Protein AF-A0A9E2AJ63-F1 (afdb_monomer_lite)

Secondary structure (DSSP, 8-state):
--EEEE-TT---SS-TT--TTPEEEE---HIIIIIS---HHHHHHHHHHHHHHHHHHHHTT-EEE-

Radius of gyration: 12.48 Å; chains: 1; bounding box: 31×21×29 Å

Foldseek 3Di:
DAAAEAELVRLDPDDPPDDPPHEYEYDDDCVVPPVDDDDPVVVVVSVVSSVVSQVVVVVVVHHYDD

Sequence (66 aa):
MEVALIFPHQLFEQNPMFRPDIKVYLIEEYLFFKQYRFHKQKLAFHRASMKGYEQYLKDKGYQVTY

pLDDT: mean 93.48, std 4.79, range [74.44, 98.31]

Structure (mmCIF, N/CA/C/O backbone):
data_AF-A0A9E2AJ63-F1
#
_entry.id   AF-A0A9E2AJ63-F1
#
loop_
_atom_site.group_PDB
_atom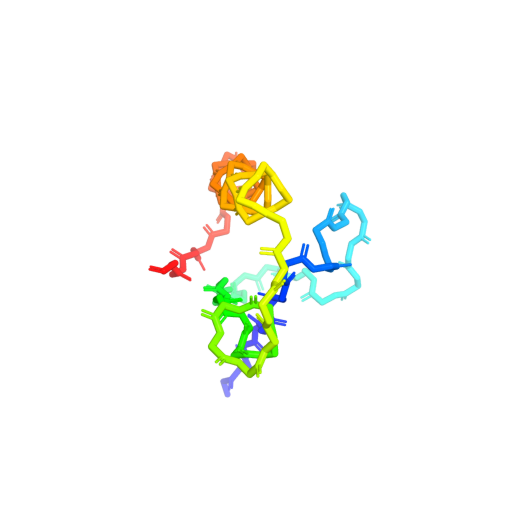_site.id
_atom_site.type_symbol
_atom_site.label_atom_id
_atom_site.label_alt_id
_atom_site.label_comp_id
_atom_site.label_asym_id
_atom_site.label_entity_id
_atom_site.label_seq_id
_atom_site.pdbx_PDB_ins_code
_atom_site.Cartn_x
_atom_site.Cartn_y
_atom_site.Cartn_z
_atom_site.occupancy
_atom_site.B_iso_or_equiv
_atom_site.auth_seq_id
_atom_site.auth_comp_id
_atom_site.auth_asym_id
_atom_site.auth_atom_id
_atom_site.pdbx_PDB_model_num
ATOM 1 N N . MET A 1 1 ? -18.290 -14.121 3.326 1.00 74.44 1 MET A N 1
ATOM 2 C CA . MET A 1 1 ? -17.185 -13.324 3.898 1.00 74.44 1 MET A CA 1
ATOM 3 C C . MET A 1 1 ? -16.524 -12.615 2.731 1.00 74.44 1 MET A C 1
ATOM 5 O O . MET A 1 1 ? -16.130 -13.291 1.791 1.00 74.44 1 MET A O 1
ATOM 9 N N . GLU A 1 2 ? -16.531 -11.287 2.724 1.00 87.25 2 GLU A N 1
ATOM 10 C CA . GLU A 1 2 ? -16.042 -10.483 1.599 1.00 87.25 2 GLU A CA 1
ATOM 11 C C . GLU A 1 2 ? -14.676 -9.885 1.938 1.00 87.25 2 GLU A C 1
ATOM 13 O O . GLU A 1 2 ? -14.381 -9.615 3.102 1.00 87.25 2 GLU A O 1
ATOM 18 N N . VAL A 1 3 ? -13.842 -9.698 0.919 1.00 93.12 3 VAL A N 1
ATOM 19 C CA . VAL A 1 3 ? -12.500 -9.126 1.055 1.00 93.12 3 VAL A CA 1
ATOM 20 C C . VAL A 1 3 ? -12.289 -8.064 -0.016 1.00 93.12 3 VAL A C 1
ATOM 22 O O . VAL A 1 3 ? -12.795 -8.198 -1.131 1.00 93.12 3 VAL A O 1
ATOM 25 N N . ALA A 1 4 ? -11.540 -7.016 0.315 1.00 94.50 4 ALA A N 1
ATOM 26 C CA . ALA A 1 4 ? -11.115 -6.006 -0.645 1.00 94.50 4 ALA A CA 1
ATOM 27 C C . ALA A 1 4 ? -9.696 -6.325 -1.112 1.00 94.50 4 ALA A C 1
ATOM 29 O O . ALA A 1 4 ? -8.769 -6.353 -0.303 1.00 94.50 4 ALA A O 1
ATOM 30 N N . LEU A 1 5 ? -9.525 -6.552 -2.413 1.00 95.12 5 LEU A N 1
ATOM 31 C CA . LEU A 1 5 ? -8.207 -6.668 -3.032 1.00 95.12 5 LEU A CA 1
ATOM 32 C C . LEU A 1 5 ? -7.839 -5.310 -3.621 1.00 95.12 5 LEU A C 1
ATOM 34 O O . LEU A 1 5 ? -8.607 -4.757 -4.408 1.00 95.12 5 LEU A O 1
ATOM 38 N N . ILE A 1 6 ? -6.689 -4.770 -3.228 1.00 95.75 6 ILE A N 1
ATOM 39 C CA . ILE A 1 6 ? -6.222 -3.457 -3.670 1.00 95.75 6 ILE A CA 1
ATOM 40 C C . ILE A 1 6 ? -4.847 -3.596 -4.309 1.00 95.75 6 ILE A C 1
ATOM 42 O O . ILE A 1 6 ? -3.885 -4.061 -3.695 1.00 95.75 6 ILE A O 1
ATOM 46 N N . PHE A 1 7 ? -4.762 -3.146 -5.556 1.00 95.81 7 PHE A N 1
ATOM 47 C CA . PHE A 1 7 ? -3.547 -3.166 -6.362 1.00 95.81 7 PHE A CA 1
ATOM 48 C C . PHE A 1 7 ? -2.786 -1.829 -6.299 1.00 95.81 7 PHE A C 1
ATOM 50 O O . PHE A 1 7 ? -3.349 -0.806 -5.899 1.00 95.81 7 PHE A O 1
ATOM 57 N N . PRO A 1 8 ? -1.523 -1.771 -6.771 1.00 95.50 8 PRO A N 1
ATOM 58 C CA . PRO A 1 8 ? -0.664 -0.590 -6.621 1.00 95.50 8 PRO A CA 1
ATOM 59 C C . PRO A 1 8 ? -1.178 0.682 -7.319 1.00 95.50 8 PRO A C 1
ATOM 61 O O . PRO A 1 8 ? -0.644 1.765 -7.090 1.00 95.50 8 PRO A O 1
ATOM 64 N N . HIS A 1 9 ? -2.168 0.555 -8.207 1.00 93.69 9 HIS A N 1
ATOM 65 C CA . HIS A 1 9 ? -2.790 1.648 -8.960 1.00 93.69 9 HIS A CA 1
ATOM 66 C C . HIS A 1 9 ? -4.176 2.049 -8.415 1.00 93.69 9 HIS A C 1
ATOM 68 O O . HIS A 1 9 ? -4.829 2.905 -9.001 1.00 93.69 9 HIS A O 1
ATOM 74 N N . GLN A 1 10 ? -4.629 1.431 -7.317 1.00 95.50 10 GLN A N 1
ATOM 75 C CA . GLN A 1 10 ? -5.962 1.618 -6.724 1.00 95.50 10 GLN A CA 1
ATOM 76 C C 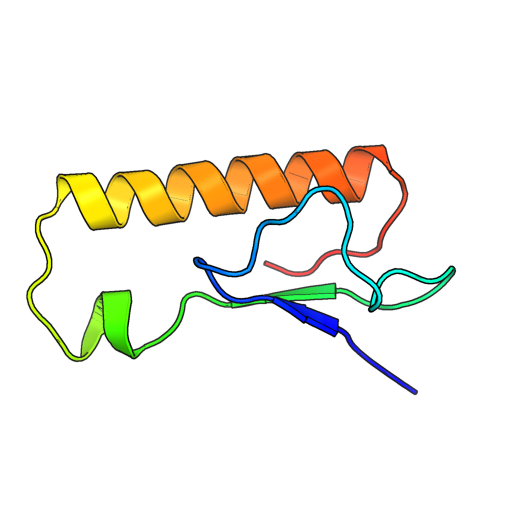. GLN A 1 10 ? -5.921 2.287 -5.339 1.00 95.50 10 GLN A C 1
ATOM 78 O O . GLN A 1 10 ? -6.865 2.176 -4.558 1.00 95.50 10 GLN A O 1
ATOM 83 N N . LEU A 1 11 ? -4.818 2.963 -5.012 1.00 95.56 11 LEU A N 1
ATOM 84 C CA . LEU A 1 11 ? -4.570 3.573 -3.703 1.00 95.56 11 LEU A CA 1
ATOM 85 C C . LEU A 1 11 ? -5.334 4.903 -3.560 1.00 95.56 11 LEU A C 1
ATOM 87 O O . LEU A 1 11 ? -4.739 5.977 -3.522 1.00 95.56 11 LEU A O 1
ATOM 91 N N . PHE A 1 12 ? -6.666 4.833 -3.542 1.00 94.38 12 PHE A N 1
ATOM 92 C CA . PHE A 1 12 ? -7.552 5.996 -3.486 1.00 94.38 12 PHE A CA 1
ATOM 93 C C . PHE A 1 12 ? -8.030 6.278 -2.063 1.00 94.38 12 PHE A C 1
ATOM 95 O O . PHE A 1 12 ? -8.375 5.362 -1.319 1.00 94.38 12 PHE A O 1
ATOM 102 N N . GLU A 1 13 ? -8.094 7.557 -1.695 1.00 90.75 13 GLU A N 1
ATOM 103 C CA . GLU A 1 13 ? -8.628 7.988 -0.399 1.00 90.75 13 GLU A CA 1
ATOM 104 C C . GLU A 1 13 ? -10.110 7.606 -0.243 1.00 90.75 13 GLU A C 1
ATOM 106 O O . GLU A 1 13 ? -10.538 7.089 0.790 1.00 90.75 13 GLU A O 1
ATOM 111 N N . GLN A 1 14 ? -10.877 7.830 -1.312 1.00 88.44 14 GLN A N 1
ATOM 112 C CA . GLN A 1 14 ? -12.273 7.438 -1.434 1.00 88.44 14 GLN A CA 1
ATOM 113 C C . GLN A 1 14 ? -12.335 6.143 -2.239 1.00 88.44 14 GLN A C 1
ATOM 115 O O . GLN A 1 14 ? -12.097 6.139 -3.447 1.00 88.44 14 GLN A O 1
ATOM 120 N N . ASN A 1 15 ? -12.639 5.036 -1.566 1.00 85.69 15 ASN A N 1
ATOM 121 C CA . ASN A 1 15 ? -12.814 3.741 -2.208 1.00 85.69 15 ASN A CA 1
ATOM 122 C C . ASN A 1 15 ? -14.178 3.161 -1.797 1.00 85.69 15 ASN A C 1
ATOM 124 O O . ASN A 1 15 ? -14.402 2.951 -0.602 1.00 85.69 15 ASN A O 1
ATOM 128 N N . PRO A 1 16 ? -15.085 2.877 -2.752 1.00 83.81 16 PRO A N 1
ATOM 129 C CA . PRO A 1 16 ? -16.425 2.368 -2.450 1.00 83.81 16 PRO A CA 1
ATOM 130 C C . PRO A 1 16 ? -16.419 0.970 -1.815 1.00 83.81 16 PRO A C 1
ATOM 132 O O . PRO A 1 16 ? -17.436 0.526 -1.292 1.00 83.81 16 PRO A O 1
ATOM 135 N N . MET A 1 17 ? -15.289 0.257 -1.854 1.00 81.88 17 MET A N 1
ATOM 136 C CA . MET A 1 17 ? -15.153 -1.061 -1.234 1.00 81.88 17 MET A CA 1
ATOM 137 C C . MET A 1 17 ? -14.974 -0.988 0.285 1.00 81.88 17 MET A C 1
ATOM 139 O O . MET A 1 17 ? -15.175 -1.995 0.964 1.00 81.88 17 MET A O 1
ATOM 143 N N . PHE A 1 18 ? -14.601 0.174 0.828 1.00 84.75 18 PHE A N 1
ATOM 144 C CA . PHE A 1 18 ? -14.385 0.332 2.258 1.00 84.75 18 PHE A CA 1
ATOM 145 C C . PHE A 1 18 ? -15.706 0.453 3.008 1.00 84.75 18 PHE A C 1
ATOM 147 O O . PHE A 1 18 ? -16.419 1.450 2.930 1.00 84.75 18 PHE A O 1
ATOM 154 N N . ARG A 1 19 ? -16.001 -0.600 3.763 1.00 85.62 19 ARG A N 1
ATOM 155 C CA . ARG A 1 19 ? -17.091 -0.697 4.730 1.00 85.62 19 ARG A CA 1
ATOM 156 C C . ARG A 1 19 ? -16.527 -1.234 6.047 1.00 85.62 19 ARG A C 1
ATOM 158 O O . ARG A 1 19 ? -15.457 -1.849 6.017 1.00 85.62 19 ARG A O 1
ATOM 165 N N . PRO A 1 20 ? -17.211 -1.021 7.183 1.00 80.88 20 PRO A N 1
ATOM 166 C CA . PRO A 1 20 ? -16.823 -1.646 8.443 1.00 80.88 20 PRO A CA 1
ATOM 167 C C . PRO A 1 20 ? -16.590 -3.155 8.270 1.00 80.88 20 PRO A C 1
ATOM 169 O O . PRO A 1 20 ? -17.271 -3.805 7.475 1.00 80.88 20 PRO A O 1
ATOM 172 N N . ASP A 1 21 ? -15.595 -3.682 8.982 1.00 85.12 21 ASP A N 1
ATOM 173 C CA . ASP A 1 21 ? -15.270 -5.114 9.068 1.00 85.12 21 ASP A CA 1
ATOM 174 C C . ASP A 1 21 ? -14.808 -5.811 7.772 1.00 85.12 21 ASP A C 1
ATOM 176 O O . ASP A 1 21 ? -14.685 -7.039 7.739 1.00 85.12 21 ASP A O 1
ATOM 180 N N . ILE A 1 22 ? -14.485 -5.068 6.704 1.00 92.94 22 ILE A N 1
ATOM 181 C CA . ILE A 1 22 ? -13.863 -5.671 5.518 1.00 92.94 22 ILE A CA 1
ATOM 182 C C . ILE A 1 22 ? -12.365 -5.909 5.733 1.00 92.94 22 ILE A C 1
ATOM 184 O O . ILE A 1 22 ? -11.615 -5.010 6.124 1.00 92.94 22 ILE A O 1
ATOM 188 N N . LYS A 1 23 ? -11.907 -7.124 5.422 1.00 94.06 23 LYS A N 1
ATOM 189 C CA . LYS A 1 23 ? -10.477 -7.435 5.388 1.00 94.06 23 LYS A CA 1
ATOM 190 C C . LYS A 1 23 ? -9.881 -6.961 4.067 1.00 94.06 23 LYS A C 1
ATOM 192 O O . LYS A 1 23 ? -10.370 -7.321 2.993 1.00 94.06 23 LYS A O 1
ATOM 197 N N . VAL A 1 24 ? -8.821 -6.169 4.151 1.00 95.81 24 VAL A N 1
ATOM 198 C CA . VAL A 1 24 ? -8.127 -5.594 2.998 1.00 95.81 24 VAL A CA 1
ATOM 199 C C . VAL A 1 24 ? -6.846 -6.374 2.728 1.00 95.81 24 VAL A C 1
ATOM 201 O O . VAL A 1 24 ? -6.070 -6.639 3.645 1.00 95.81 24 VAL A O 1
ATOM 204 N N . TYR A 1 25 ? -6.607 -6.701 1.464 1.00 96.88 25 TYR A N 1
ATOM 205 C CA . TYR A 1 25 ? -5.364 -7.282 0.974 1.00 96.88 25 TYR A CA 1
ATOM 206 C C . TYR A 1 25 ? -4.712 -6.318 -0.014 1.00 96.88 25 TYR A C 1
ATOM 208 O O . TYR A 1 25 ? -5.286 -6.016 -1.062 1.00 96.88 25 TYR A O 1
ATOM 216 N N . LEU A 1 26 ? -3.517 -5.839 0.318 1.00 96.75 26 LEU A N 1
ATOM 217 C CA . LEU A 1 26 ? -2.680 -5.061 -0.588 1.00 96.75 26 LEU A CA 1
ATOM 218 C C . LEU A 1 26 ? -1.774 -6.018 -1.352 1.00 96.75 26 LEU A C 1
ATOM 220 O O . LEU A 1 26 ? -1.025 -6.771 -0.747 1.00 96.75 26 LEU A O 1
ATOM 224 N N . ILE A 1 27 ? -1.859 -6.009 -2.681 1.00 97.12 27 ILE A N 1
ATOM 225 C CA . ILE A 1 27 ? -1.191 -7.011 -3.517 1.00 97.12 27 ILE A CA 1
ATOM 226 C C . ILE A 1 27 ? -0.200 -6.332 -4.458 1.00 97.12 27 ILE A C 1
ATOM 228 O O . ILE A 1 27 ? -0.561 -5.446 -5.237 1.00 97.12 27 ILE A O 1
ATOM 232 N N . GLU A 1 28 ? 1.062 -6.770 -4.418 1.00 95.62 28 GLU A N 1
ATOM 233 C CA . GLU A 1 28 ? 2.061 -6.409 -5.428 1.00 95.62 28 GLU A CA 1
ATOM 234 C C . GLU A 1 28 ? 1.703 -7.083 -6.764 1.00 95.62 28 GLU A C 1
ATOM 236 O O . GLU A 1 28 ? 1.975 -8.260 -6.985 1.00 95.62 28 GLU A O 1
ATOM 241 N N . GLU A 1 29 ? 1.077 -6.325 -7.665 1.00 93.75 29 GLU A N 1
ATOM 242 C CA . GLU A 1 29 ? 0.610 -6.823 -8.964 1.00 93.75 29 GLU A CA 1
ATOM 243 C C . GLU A 1 29 ? 1.765 -7.348 -9.846 1.00 93.75 29 GLU A C 1
ATOM 245 O O . GLU A 1 29 ? 2.746 -6.644 -10.122 1.00 93.75 29 GLU A O 1
ATOM 250 N N . TYR A 1 30 ? 1.619 -8.582 -10.340 1.00 93.12 30 TYR A N 1
ATOM 251 C CA . TYR A 1 30 ? 2.630 -9.313 -11.110 1.00 93.12 30 TYR A CA 1
ATOM 252 C C . TYR A 1 30 ? 3.104 -8.533 -12.340 1.00 93.12 30 TYR A C 1
ATOM 254 O O . TYR A 1 30 ? 4.302 -8.521 -12.652 1.00 93.12 30 TYR A O 1
ATOM 262 N N . LEU A 1 31 ? 2.184 -7.826 -13.005 1.00 92.06 31 LEU A N 1
ATOM 263 C CA . LEU A 1 31 ? 2.493 -7.023 -14.189 1.00 92.06 31 LEU A CA 1
ATOM 264 C C . LEU A 1 31 ? 3.598 -5.995 -13.925 1.00 92.06 31 LEU A C 1
ATOM 266 O O . LEU A 1 31 ? 4.499 -5.837 -14.752 1.00 92.06 31 LEU A O 1
ATOM 270 N N . PHE A 1 32 ? 3.561 -5.323 -12.769 1.00 88.50 32 PHE A N 1
ATOM 271 C CA . PHE A 1 32 ? 4.558 -4.313 -12.419 1.00 88.50 32 PHE A CA 1
ATOM 272 C C . PHE A 1 32 ? 5.885 -4.936 -11.996 1.00 88.50 32 PHE A C 1
ATOM 274 O O . PHE A 1 32 ? 6.937 -4.434 -12.377 1.00 88.50 32 PHE A O 1
ATOM 281 N N . PHE A 1 33 ? 5.869 -6.022 -11.224 1.00 89.56 33 PHE A N 1
ATOM 282 C CA . PHE A 1 33 ? 7.088 -6.496 -10.559 1.00 89.56 33 PHE A CA 1
ATOM 283 C C . PHE A 1 33 ? 7.803 -7.650 -11.265 1.00 89.56 33 PHE A C 1
ATOM 285 O O . PHE A 1 33 ? 8.963 -7.921 -10.939 1.00 89.56 33 PHE A O 1
ATOM 292 N N . LYS A 1 34 ? 7.140 -8.349 -12.194 1.00 91.31 34 LYS A N 1
ATOM 293 C CA . LYS A 1 34 ? 7.663 -9.586 -12.796 1.00 91.31 34 LYS A CA 1
ATOM 294 C C . LYS A 1 34 ? 7.472 -9.683 -14.309 1.00 91.31 34 LYS A C 1
ATOM 296 O O . LYS A 1 34 ? 8.393 -10.157 -14.966 1.00 91.31 34 LYS A O 1
ATOM 301 N N . GLN A 1 35 ? 6.341 -9.236 -14.864 1.00 94.19 35 GLN A N 1
ATOM 302 C CA . GLN A 1 35 ? 6.093 -9.364 -16.309 1.00 94.19 35 GLN A CA 1
ATOM 303 C C . GLN A 1 35 ? 6.941 -8.400 -17.144 1.00 94.19 35 GLN A C 1
ATOM 305 O O . GLN A 1 35 ? 7.537 -8.798 -18.143 1.00 94.19 35 GLN A O 1
ATOM 310 N N . TYR A 1 36 ? 6.997 -7.127 -16.745 1.00 93.50 36 TYR A N 1
ATOM 311 C CA . TYR A 1 36 ? 7.678 -6.085 -17.509 1.00 93.50 36 TYR A CA 1
ATOM 312 C C . TYR A 1 36 ? 8.870 -5.500 -16.757 1.00 93.50 36 TYR A C 1
ATOM 314 O O . TYR A 1 36 ? 8.876 -5.362 -15.534 1.00 93.50 36 TYR A O 1
ATOM 322 N N . ARG A 1 37 ? 9.887 -5.080 -17.516 1.00 93.94 37 ARG A N 1
ATOM 323 C CA . ARG A 1 37 ? 11.089 -4.417 -16.990 1.00 93.94 37 ARG A CA 1
ATOM 324 C C . ARG A 1 37 ? 10.832 -2.926 -16.775 1.00 93.94 37 ARG A C 1
ATOM 326 O O . ARG A 1 37 ? 11.376 -2.085 -17.487 1.00 93.94 37 ARG A O 1
ATOM 333 N N . PHE A 1 38 ? 9.984 -2.589 -15.807 1.00 95.94 38 PHE A N 1
ATOM 334 C CA . PHE A 1 38 ? 9.761 -1.192 -15.438 1.00 95.94 38 PHE A CA 1
ATOM 335 C C . PHE A 1 38 ? 11.007 -0.554 -14.811 1.00 95.94 38 PHE A C 1
ATOM 337 O O . PHE A 1 38 ? 11.869 -1.223 -14.237 1.00 95.94 38 PHE A O 1
ATOM 344 N N . HIS A 1 39 ? 11.086 0.775 -14.900 1.00 96.75 39 HIS A N 1
ATOM 345 C CA . HIS A 1 39 ? 12.166 1.543 -14.292 1.00 96.75 39 HIS A CA 1
ATOM 346 C C . HIS A 1 39 ? 12.209 1.331 -12.770 1.00 96.75 39 HIS A C 1
ATOM 348 O O . HIS A 1 39 ? 11.177 1.388 -12.099 1.00 96.75 39 HIS A O 1
ATOM 354 N N . LYS A 1 40 ? 13.406 1.146 -12.199 1.00 95.75 40 LYS A N 1
ATOM 355 C CA . LYS A 1 40 ? 13.574 0.816 -10.769 1.00 95.75 40 LYS A CA 1
ATOM 356 C C . LYS A 1 40 ? 12.942 1.853 -9.839 1.00 95.75 40 LYS A C 1
ATOM 358 O O . LYS A 1 40 ? 12.326 1.477 -8.849 1.00 95.75 40 LYS A O 1
ATOM 363 N N . GLN A 1 41 ? 13.033 3.140 -10.184 1.00 97.50 41 GLN A N 1
ATOM 364 C CA . GLN A 1 41 ? 12.410 4.208 -9.392 1.00 97.50 41 GLN A CA 1
ATOM 365 C C . GLN A 1 41 ? 10.878 4.101 -9.379 1.00 97.50 41 GLN A C 1
ATOM 367 O O . GLN A 1 41 ? 10.267 4.336 -8.345 1.00 97.50 41 GLN A O 1
ATOM 372 N N . LYS A 1 42 ? 10.257 3.662 -10.484 1.00 95.12 42 LYS A N 1
ATOM 373 C CA . LYS A 1 42 ? 8.806 3.427 -10.546 1.00 95.12 42 LYS A CA 1
ATOM 374 C C . LYS A 1 42 ? 8.392 2.279 -9.620 1.00 95.12 42 LYS A C 1
ATOM 376 O O . LYS A 1 42 ? 7.394 2.390 -8.920 1.00 95.12 42 LYS A O 1
ATOM 381 N N . LEU A 1 43 ? 9.172 1.196 -9.588 1.00 96.00 43 LEU A N 1
ATOM 382 C CA . LEU A 1 43 ? 8.917 0.061 -8.691 1.00 96.00 43 LEU A CA 1
ATOM 383 C C . LEU A 1 43 ? 9.095 0.439 -7.219 1.00 96.00 43 LEU A C 1
ATOM 385 O O . LEU A 1 43 ? 8.268 0.074 -6.387 1.00 96.00 43 LEU A O 1
ATOM 389 N N . ALA A 1 44 ? 10.153 1.193 -6.90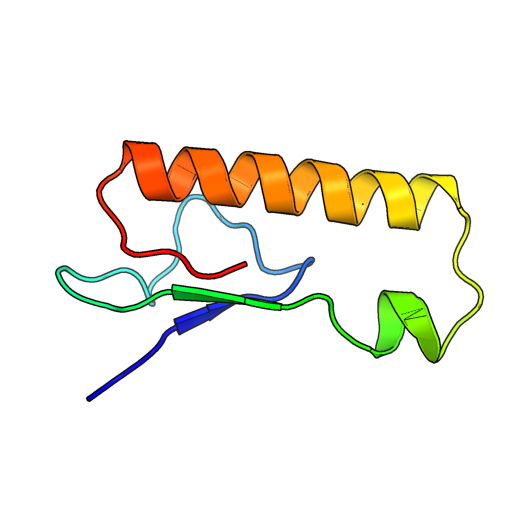7 1.00 97.12 44 ALA A N 1
ATOM 390 C CA . ALA A 1 44 ? 10.377 1.724 -5.567 1.00 97.12 44 ALA A CA 1
ATOM 391 C C . ALA A 1 44 ? 9.220 2.639 -5.136 1.00 97.12 44 ALA A C 1
ATOM 393 O O . ALA A 1 44 ? 8.710 2.489 -4.029 1.00 97.12 44 ALA A O 1
ATOM 394 N N . PHE A 1 45 ? 8.758 3.515 -6.033 1.00 96.81 45 PHE A N 1
ATOM 395 C CA . PHE A 1 45 ? 7.617 4.390 -5.787 1.00 96.81 45 PHE A CA 1
ATOM 396 C C . PHE A 1 45 ? 6.327 3.608 -5.517 1.00 96.81 45 PHE A C 1
ATOM 398 O O . PHE A 1 45 ? 5.666 3.899 -4.529 1.00 96.81 45 PHE A O 1
ATOM 405 N N . HIS A 1 46 ? 6.000 2.579 -6.312 1.00 96.94 46 HIS A N 1
ATOM 406 C CA . HIS A 1 46 ? 4.823 1.738 -6.051 1.00 96.94 46 HIS A CA 1
ATOM 407 C C . HIS A 1 46 ? 4.880 1.055 -4.679 1.00 96.94 46 HIS A C 1
ATOM 409 O O . HIS A 1 46 ? 3.885 1.045 -3.967 1.00 96.94 46 HIS A O 1
ATOM 415 N N . ARG A 1 47 ? 6.034 0.519 -4.264 1.00 97.12 47 ARG A N 1
ATOM 416 C CA . ARG A 1 47 ? 6.164 -0.089 -2.926 1.00 97.12 47 ARG A CA 1
ATOM 417 C C . ARG A 1 47 ? 6.016 0.932 -1.809 1.00 97.12 47 ARG A C 1
ATOM 419 O O . ARG A 1 47 ? 5.318 0.678 -0.833 1.00 97.12 47 ARG A O 1
ATOM 426 N N . ALA A 1 48 ? 6.658 2.089 -1.959 1.00 98.00 48 ALA A N 1
ATOM 427 C CA . ALA A 1 48 ? 6.571 3.164 -0.981 1.00 98.00 48 ALA A CA 1
ATOM 428 C C . ALA A 1 48 ? 5.132 3.684 -0.846 1.00 98.00 48 ALA A C 1
ATOM 430 O O . ALA A 1 48 ? 4.643 3.830 0.272 1.00 98.00 48 ALA A O 1
ATOM 431 N N . SER A 1 49 ? 4.429 3.897 -1.963 1.00 98.06 49 SER A N 1
ATOM 432 C CA . SER A 1 49 ? 3.038 4.351 -1.945 1.00 98.06 49 SER A CA 1
ATOM 433 C C . SER A 1 49 ? 2.100 3.301 -1.355 1.00 98.06 49 SER A C 1
ATOM 435 O O . SER A 1 49 ? 1.254 3.654 -0.537 1.00 98.06 49 SER A O 1
ATOM 437 N N . MET A 1 50 ? 2.275 2.013 -1.674 1.00 98.00 50 MET A N 1
ATOM 438 C CA . MET A 1 50 ? 1.456 0.963 -1.066 1.00 98.00 50 MET A CA 1
ATOM 439 C C . MET A 1 50 ? 1.720 0.814 0.440 1.00 98.00 50 MET A C 1
ATOM 441 O O . MET A 1 50 ? 0.772 0.597 1.186 1.00 98.00 50 MET A O 1
ATOM 445 N N . LYS A 1 51 ? 2.966 0.973 0.913 1.00 98.31 51 LYS A N 1
ATOM 446 C CA . LYS A 1 51 ? 3.278 0.992 2.355 1.00 98.31 51 LYS A CA 1
ATOM 447 C C . LYS A 1 51 ? 2.696 2.207 3.069 1.00 98.31 51 LYS A C 1
ATOM 449 O O . LYS A 1 51 ? 2.159 2.067 4.164 1.00 98.31 51 LYS A O 1
ATOM 454 N N . GLY A 1 52 ? 2.740 3.379 2.437 1.00 98.12 52 GLY A N 1
ATOM 455 C CA . GLY A 1 52 ? 2.045 4.562 2.944 1.00 98.12 52 GLY A CA 1
ATOM 456 C C . GLY A 1 52 ? 0.536 4.331 3.048 1.00 98.12 52 GLY A C 1
ATOM 457 O O . GLY A 1 52 ? -0.077 4.665 4.058 1.00 98.12 52 GLY A O 1
ATOM 458 N N . TYR A 1 53 ? -0.054 3.687 2.041 1.00 97.62 53 TYR A N 1
ATOM 459 C CA . TYR A 1 53 ? -1.477 3.365 2.030 1.00 97.62 53 TYR A CA 1
ATOM 460 C C . TYR A 1 53 ? -1.859 2.285 3.056 1.00 97.62 53 TYR A C 1
ATOM 462 O O . TYR A 1 53 ? -2.903 2.388 3.692 1.00 97.62 53 TYR A O 1
ATOM 470 N N . GLU A 1 54 ? -1.001 1.284 3.280 1.00 97.88 54 GLU A N 1
ATOM 471 C CA . GLU A 1 54 ? -1.159 0.298 4.357 1.00 97.88 54 GLU A CA 1
ATOM 472 C C . GLU A 1 54 ? -1.291 0.993 5.716 1.00 97.88 54 GLU A C 1
ATOM 474 O O . GLU A 1 54 ? -2.220 0.695 6.469 1.00 97.88 54 GLU A O 1
ATOM 479 N N . GLN A 1 55 ? -0.390 1.934 6.016 1.00 98.06 55 GLN A N 1
ATOM 480 C CA . GLN A 1 55 ? -0.432 2.686 7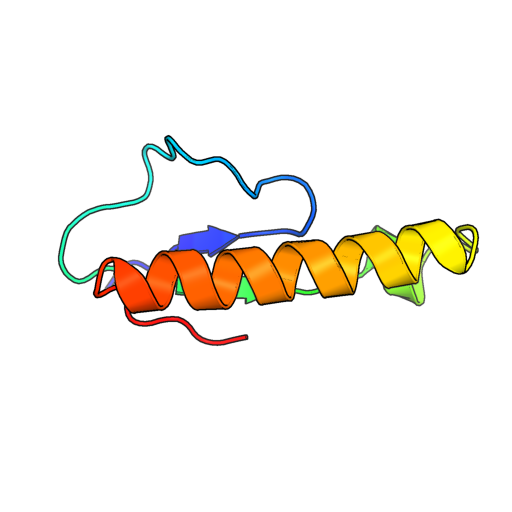.267 1.00 98.06 55 GLN A CA 1
ATOM 481 C C . GLN A 1 55 ? -1.691 3.550 7.357 1.00 98.06 55 GLN A C 1
ATOM 483 O O . GLN A 1 55 ? -2.411 3.474 8.345 1.00 98.06 55 GLN A O 1
ATOM 488 N N . TYR A 1 56 ? -2.015 4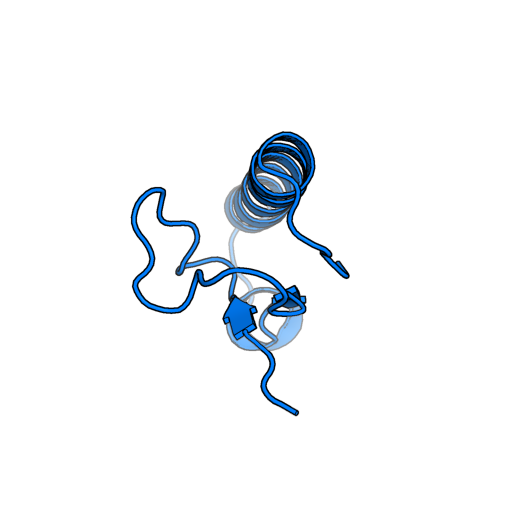.280 6.289 1.00 96.44 56 TYR A N 1
ATOM 489 C CA . TYR A 1 56 ? -3.230 5.091 6.199 1.00 96.44 56 TYR A CA 1
ATOM 490 C C . TYR A 1 56 ? -4.511 4.294 6.506 1.00 96.44 56 TYR A C 1
ATOM 492 O O . TYR A 1 56 ? -5.395 4.770 7.217 1.00 96.44 56 TYR A O 1
ATOM 500 N N . LEU A 1 57 ? -4.621 3.064 5.996 1.00 94.50 57 LEU A N 1
ATOM 501 C CA . LEU A 1 57 ? -5.767 2.197 6.265 1.00 94.50 57 LEU A CA 1
ATOM 502 C C . LEU A 1 57 ? -5.778 1.663 7.702 1.00 94.50 57 LEU A C 1
ATOM 504 O O . LEU A 1 57 ? -6.845 1.601 8.314 1.00 94.50 57 LEU A O 1
ATOM 508 N N . LYS A 1 58 ? -4.612 1.308 8.256 1.00 95.06 58 LYS A N 1
ATOM 509 C CA . LYS A 1 58 ? -4.492 0.897 9.664 1.00 95.06 58 LYS A CA 1
ATO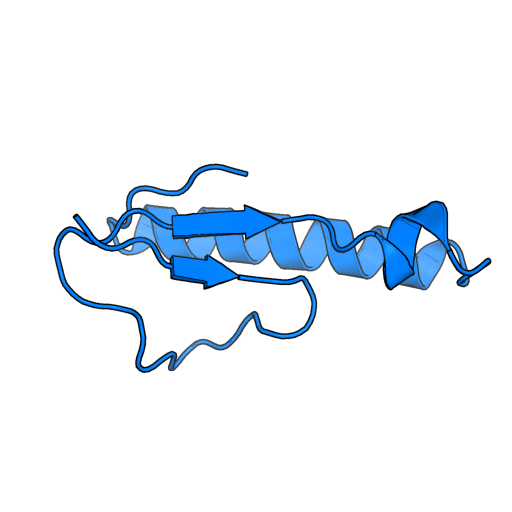M 510 C C . LYS A 1 58 ? -4.883 2.027 10.614 1.00 95.06 58 LYS A C 1
ATOM 512 O O . LYS A 1 58 ? -5.628 1.779 11.556 1.00 95.06 58 LYS A O 1
ATOM 517 N N . ASP A 1 59 ? -4.470 3.259 10.324 1.00 95.69 59 ASP A N 1
ATOM 518 C CA . ASP A 1 59 ? -4.823 4.450 11.110 1.00 95.69 59 ASP A CA 1
ATOM 519 C C . ASP A 1 59 ? -6.336 4.727 11.083 1.00 95.69 59 ASP A C 1
ATOM 521 O O . ASP A 1 59 ? -6.899 5.252 12.042 1.00 95.69 59 ASP A O 1
ATOM 525 N N . LYS A 1 60 ? -7.021 4.314 10.009 1.00 92.69 60 LYS A N 1
ATOM 526 C CA . LYS A 1 60 ? -8.487 4.341 9.890 1.00 92.69 60 LYS A CA 1
ATOM 527 C C . LYS A 1 60 ? -9.200 3.135 10.518 1.00 92.69 60 LYS A C 1
ATOM 529 O O . LYS A 1 60 ? -10.426 3.074 10.465 1.00 92.69 60 LYS A O 1
ATOM 534 N N . GLY A 1 61 ? -8.467 2.187 11.102 1.00 93.19 61 GLY A N 1
ATOM 535 C CA . GLY A 1 61 ? -9.017 1.018 11.796 1.00 93.19 61 GLY A CA 1
ATOM 536 C C . GLY A 1 61 ? -9.318 -0.197 10.911 1.00 93.19 61 GLY A C 1
ATOM 537 O O . GLY A 1 61 ? -9.952 -1.140 11.381 1.00 93.19 61 GLY A O 1
ATOM 538 N N . TYR A 1 62 ? -8.875 -0.219 9.649 1.00 93.62 62 TYR A N 1
ATOM 539 C CA . TYR A 1 62 ? -9.073 -1.381 8.774 1.00 93.62 62 TYR A CA 1
ATOM 540 C C . TYR A 1 62 ? -8.093 -2.518 9.092 1.00 93.62 62 TYR A C 1
ATOM 542 O O . TYR A 1 62 ? -6.922 -2.296 9.405 1.00 93.62 62 TYR A O 1
ATOM 550 N N . GLN A 1 63 ? -8.548 -3.763 8.925 1.00 94.25 63 GLN A N 1
ATOM 551 C CA . GLN A 1 63 ? -7.677 -4.938 8.979 1.00 94.25 63 GLN A CA 1
ATOM 552 C C . GLN A 1 63 ? -6.986 -5.143 7.630 1.00 94.25 63 GLN A C 1
ATOM 554 O O . GLN A 1 63 ? -7.600 -5.622 6.675 1.00 94.25 63 GLN A O 1
ATOM 559 N N . VAL A 1 64 ? -5.700 -4.801 7.558 1.00 95.81 64 VAL A N 1
ATOM 560 C CA . VAL A 1 64 ? -4.914 -4.855 6.318 1.00 95.81 64 VAL A CA 1
ATOM 561 C C . VAL A 1 64 ? -3.880 -5.974 6.376 1.00 95.81 64 VAL A C 1
ATOM 563 O O . VAL A 1 64 ? -3.135 -6.093 7.346 1.00 95.81 64 VAL A O 1
ATOM 566 N N . THR A 1 65 ? -3.818 -6.779 5.319 1.00 97.19 65 THR A N 1
ATOM 567 C CA . THR A 1 65 ? -2.739 -7.733 5.034 1.00 97.19 65 THR A CA 1
ATOM 568 C C . THR A 1 65 ? -1.975 -7.240 3.806 1.00 97.19 65 THR A C 1
ATOM 570 O O . THR A 1 65 ? -2.590 -7.021 2.764 1.00 97.19 65 THR A O 1
ATOM 573 N N . TYR A 1 66 ? -0.665 -7.039 3.940 1.00 95.31 66 TYR A N 1
ATOM 574 C CA . TYR A 1 66 ? 0.243 -6.645 2.858 1.00 95.31 66 TYR A CA 1
ATOM 575 C C . TYR A 1 66 ? 1.156 -7.814 2.498 1.00 95.31 66 TYR A C 1
ATOM 577 O O . TYR A 1 66 ? 1.777 -8.355 3.442 1.00 95.31 66 TYR A O 1
#